Prote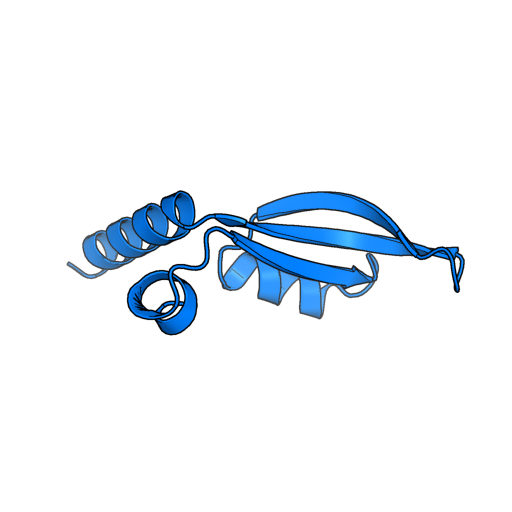in AF-A0A6P0TL18-F1 (afdb_monomer)

Sequence (70 aa):
MRKGFSELEIGQVAASGLLENKASIRVMEKVGLKFERNFVYSEFQQQGVKYSLSKDDFYLLEKERQNNQE

Secondary structure (DSSP, 8-state):
-HHHHHTS--SEEEEEEETT-HHHHHHHHHTTPEEEEEEEETTTTEEEEEEEEEHHHHHHHHHHHHHTT-

Radius of gyration: 14.15 Å; Cα contacts (8 Å, |Δi|>4): 87; chains: 1; bounding box: 48×15×31 Å

Solvent-accessible surface area (backbone atoms only — not comparable to full-atom values): 4092 Å² total; per-residue (Å²): 107,66,63,43,46,75,74,65,65,41,64,64,51,75,50,72,47,53,63,82,44,58,69,60,50,52,50,44,48,73,76,60,32,39,83,73,47,76,49,66,42,82,92,74,72,42,56,26,34,34,29,34,36,42,44,68,59,49,53,52,53,53,52,54,56,55,67,75,75,114

Foldseek 3Di:
DCCCVPPVVDFKDKDKDFPPPVVVVVVCVVVPWAWDDWDADPVPRTIMTMTMDGSVNVVVVVVVVVVVVD

Mean predicted aligned error: 4.12 Å

Nearest PDB structures (foldseek):
  2vzy-assembly1_D  TM=8.225E-01  e=6.451E-04  Mycobacterium tuberculosis H37Rv
  3f5b-assembly1_A  TM=8.370E-01  e=2.904E-02  Legionella pneumophila subsp. pneumophila str. Philadelphia 1
  3bln-assembly1_A-2  TM=8.493E-01  e=5.979E-02  Bacillus cereus ATCC 10987
  3fnc-assembly1_B  TM=8.854E-01  e=8.301E-02  Listeria innocua Clip11262
  8y0x-assembly1_CB  TM=4.955E-01  e=1.700E+00  Homo sapiens

Structure (mmCIF, N/CA/C/O backbone):
data_AF-A0A6P0TL18-F1
#
_entry.id   AF-A0A6P0TL18-F1
#
loop_
_atom_site.group_PDB
_atom_site.id
_atom_site.type_symbol
_atom_site.label_atom_id
_atom_site.label_alt_id
_atom_site.label_comp_id
_atom_site.label_asym_id
_atom_site.label_entity_id
_atom_site.label_seq_id
_atom_site.pdbx_PDB_ins_code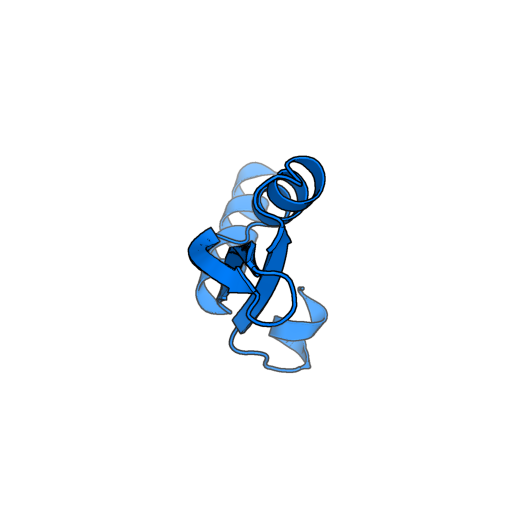
_atom_site.Cartn_x
_atom_site.Cartn_y
_atom_site.Cartn_z
_atom_site.occupancy
_atom_site.B_iso_or_equiv
_atom_site.auth_seq_id
_atom_site.auth_comp_id
_atom_site.auth_asym_id
_atom_site.auth_atom_id
_atom_site.pdbx_PDB_model_num
ATOM 1 N N . MET A 1 1 ? -6.044 -7.503 6.776 1.00 80.94 1 MET A N 1
ATOM 2 C CA . MET A 1 1 ? -5.826 -6.144 7.324 1.00 80.94 1 MET A CA 1
ATOM 3 C C . MET A 1 1 ? -6.632 -5.882 8.589 1.00 80.94 1 MET A C 1
ATOM 5 O O . MET A 1 1 ? -6.007 -5.496 9.563 1.00 80.94 1 MET A O 1
ATOM 9 N N . ARG A 1 2 ? -7.943 -6.187 8.638 1.00 86.38 2 ARG A N 1
ATOM 10 C CA . ARG A 1 2 ? -8.781 -6.013 9.846 1.00 86.38 2 ARG A CA 1
ATOM 11 C C . ARG A 1 2 ? -8.144 -6.544 11.139 1.00 86.38 2 ARG A C 1
ATOM 13 O O . ARG A 1 2 ? -7.936 -5.763 12.051 1.00 86.38 2 ARG A O 1
ATOM 20 N N . LYS A 1 3 ? -7.719 -7.814 11.179 1.00 88.88 3 LYS A N 1
ATOM 21 C CA . LYS A 1 3 ? -7.014 -8.386 12.345 1.00 88.88 3 LYS A CA 1
ATOM 22 C C . LYS A 1 3 ? -5.794 -7.557 12.782 1.00 88.88 3 LYS A C 1
ATOM 24 O O . LYS A 1 3 ? -5.612 -7.292 13.960 1.00 88.88 3 LYS A O 1
ATOM 29 N N . GLY A 1 4 ? -4.978 -7.105 11.827 1.00 91.00 4 GLY A N 1
ATOM 30 C CA . GLY A 1 4 ? -3.795 -6.289 12.116 1.00 91.00 4 GLY A CA 1
ATOM 31 C C . GLY A 1 4 ? -4.142 -4.944 12.757 1.00 91.00 4 GLY A C 1
ATOM 32 O O . GLY A 1 4 ? -3.565 -4.586 13.775 1.00 91.00 4 GLY A O 1
ATOM 33 N N . PHE A 1 5 ? -5.110 -4.221 12.194 1.00 92.00 5 PHE A N 1
ATOM 34 C CA . PHE A 1 5 ? -5.500 -2.900 12.697 1.00 92.00 5 PHE A CA 1
ATOM 35 C C . PHE A 1 5 ? -6.343 -2.958 13.981 1.00 92.00 5 PHE A C 1
ATOM 37 O O . PHE A 1 5 ? -6.177 -2.107 14.855 1.00 92.00 5 PHE A O 1
ATOM 44 N N . SER A 1 6 ? -7.239 -3.943 14.094 1.00 88.06 6 SER A N 1
ATOM 45 C CA . SER A 1 6 ? -8.218 -4.049 15.183 1.00 88.06 6 SER A CA 1
ATOM 46 C C . SER A 1 6 ? -7.720 -4.831 16.397 1.00 88.06 6 SER A C 1
ATOM 48 O O . SER A 1 6 ? -8.107 -4.489 17.505 1.00 88.06 6 SER A O 1
ATOM 50 N N . GLU A 1 7 ? -6.896 -5.866 16.206 1.00 92.12 7 GLU A N 1
ATOM 51 C CA . GLU A 1 7 ? -6.453 -6.743 17.305 1.00 92.12 7 GLU A CA 1
ATOM 52 C C . GLU A 1 7 ? -4.969 -6.564 17.636 1.00 92.12 7 GLU A C 1
ATOM 54 O O . GLU A 1 7 ? -4.587 -6.650 18.796 1.00 92.12 7 GLU A O 1
ATOM 59 N N . LEU A 1 8 ? -4.126 -6.324 16.627 1.00 93.44 8 LEU A N 1
ATOM 60 C CA . LEU A 1 8 ? -2.670 -6.207 16.803 1.00 93.44 8 LEU A CA 1
ATOM 61 C C . LEU A 1 8 ? -2.183 -4.753 16.888 1.00 93.44 8 LEU A C 1
ATOM 63 O O . LEU A 1 8 ? -0.980 -4.516 16.898 1.00 93.44 8 LEU A O 1
ATOM 67 N N . GLU A 1 9 ? -3.110 -3.79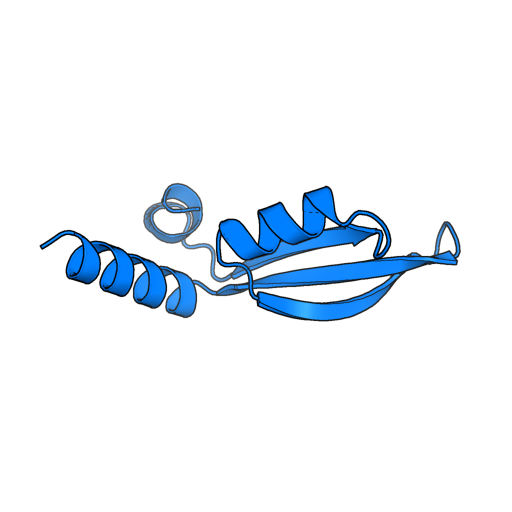1 16.890 1.00 91.44 9 GLU A N 1
ATOM 68 C CA . GLU A 1 9 ? -2.847 -2.350 17.003 1.00 91.44 9 GLU A CA 1
ATOM 69 C C . GLU A 1 9 ? -1.805 -1.797 16.013 1.00 91.44 9 GLU A C 1
ATOM 71 O O . GLU A 1 9 ? -1.137 -0.798 16.275 1.00 91.44 9 GLU A O 1
ATOM 76 N N . ILE A 1 10 ? -1.689 -2.411 14.834 1.00 95.44 10 ILE A N 1
ATOM 77 C CA . ILE A 1 10 ? -0.744 -1.975 13.804 1.00 95.44 10 ILE A CA 1
ATOM 78 C C . ILE A 1 10 ? -1.094 -0.552 13.349 1.00 95.44 10 ILE A C 1
ATOM 80 O O . ILE A 1 10 ? -2.230 -0.280 12.976 1.00 95.44 10 ILE A O 1
ATOM 84 N N . GLY A 1 11 ? -0.120 0.363 13.348 1.00 95.56 11 GLY A N 1
ATOM 85 C CA . GLY A 1 11 ? -0.333 1.745 12.895 1.00 95.56 11 GLY A CA 1
ATOM 86 C C . GLY A 1 11 ? -0.368 1.897 11.370 1.00 95.56 11 GLY A C 1
ATOM 87 O O . GLY A 1 11 ? -1.093 2.738 10.838 1.00 95.56 11 GLY A O 1
ATOM 88 N N . GLN A 1 12 ? 0.393 1.066 10.652 1.00 95.62 12 GLN A N 1
ATOM 89 C CA . GLN A 1 12 ? 0.504 1.113 9.196 1.00 95.62 12 GLN A CA 1
ATOM 90 C C . GLN A 1 12 ? 0.865 -0.260 8.622 1.00 95.62 12 GLN A C 1
ATOM 92 O O . GLN A 1 12 ? 1.693 -0.981 9.175 1.00 95.62 12 GLN A O 1
ATOM 97 N N . VAL A 1 13 ? 0.283 -0.590 7.471 1.00 95.38 13 VAL A N 1
ATOM 98 C CA . VAL A 1 13 ? 0.704 -1.711 6.624 1.00 95.38 13 VAL A CA 1
ATOM 99 C C . VAL A 1 13 ? 1.345 -1.141 5.366 1.00 95.38 13 VAL A C 1
ATOM 101 O O . VAL A 1 13 ? 0.798 -0.225 4.757 1.00 95.38 13 VAL A O 1
ATOM 104 N N . ALA A 1 14 ? 2.490 -1.683 4.963 1.00 96.00 14 ALA A N 1
ATOM 105 C CA . ALA A 1 14 ? 3.162 -1.307 3.726 1.00 96.00 14 ALA A CA 1
ATOM 106 C C . ALA A 1 14 ? 3.432 -2.538 2.862 1.00 96.00 14 ALA A C 1
ATOM 108 O O . ALA A 1 14 ? 3.706 -3.625 3.370 1.00 96.00 14 ALA A O 1
ATOM 109 N N . ALA A 1 15 ? 3.374 -2.343 1.551 1.00 96.81 15 ALA A N 1
ATOM 110 C CA . ALA A 1 15 ? 3.761 -3.326 0.555 1.00 96.81 15 ALA A CA 1
ATOM 111 C C . ALA A 1 15 ? 4.702 -2.672 -0.455 1.00 96.81 15 ALA A C 1
ATOM 113 O O . ALA A 1 15 ? 4.610 -1.477 -0.742 1.00 96.81 15 ALA A O 1
ATOM 114 N N . SER A 1 16 ? 5.616 -3.466 -0.997 1.00 96.06 16 SER A N 1
ATOM 115 C CA . SER A 1 16 ? 6.459 -3.042 -2.104 1.00 96.06 16 SER A CA 1
ATOM 116 C C . SER A 1 16 ? 6.538 -4.128 -3.161 1.00 96.06 16 SER A C 1
ATOM 118 O O . SER A 1 16 ? 6.281 -5.300 -2.884 1.00 96.06 16 SER A O 1
ATOM 120 N N . GLY A 1 17 ? 6.848 -3.728 -4.384 1.00 95.12 17 GLY A N 1
ATOM 121 C CA . GLY A 1 17 ? 7.036 -4.645 -5.495 1.00 95.12 17 GLY A CA 1
ATOM 122 C C . GLY A 1 17 ? 7.779 -3.976 -6.637 1.00 95.12 17 GLY A C 1
ATOM 123 O O . GLY A 1 17 ? 8.024 -2.770 -6.609 1.00 95.12 17 GLY A O 1
ATOM 124 N N . LEU A 1 18 ? 8.129 -4.761 -7.651 1.00 96.56 18 LEU A N 1
ATOM 125 C CA . LEU A 1 18 ? 8.753 -4.240 -8.863 1.00 96.56 18 LEU A CA 1
ATOM 126 C C . LEU A 1 18 ? 7.781 -3.329 -9.620 1.00 96.56 18 LEU A C 1
ATOM 128 O O . LEU A 1 18 ? 6.607 -3.663 -9.788 1.00 96.56 18 LEU A O 1
ATOM 132 N N . LEU A 1 19 ? 8.288 -2.205 -10.126 1.00 96.38 19 LEU A N 1
ATOM 133 C CA . LEU A 1 19 ? 7.519 -1.205 -10.873 1.00 96.38 19 LEU A CA 1
ATOM 134 C C . LEU A 1 19 ? 6.849 -1.786 -12.133 1.00 96.38 19 LEU A C 1
ATOM 136 O O . LEU A 1 19 ? 5.778 -1.330 -12.553 1.00 96.38 19 LEU A O 1
ATOM 140 N N . GLU A 1 20 ? 7.468 -2.799 -12.736 1.00 96.19 20 GLU A N 1
ATOM 141 C CA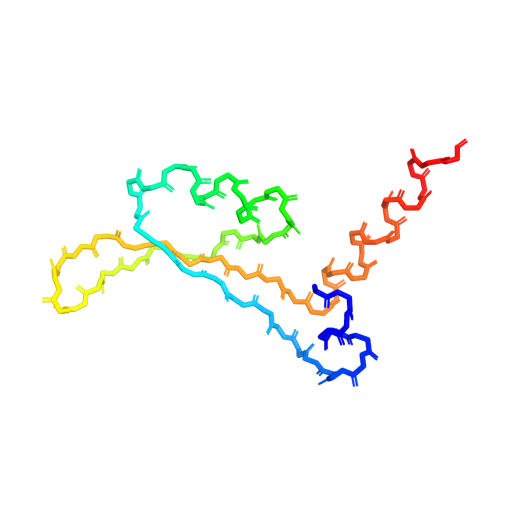 . GLU A 1 20 ? 6.950 -3.517 -13.904 1.00 96.19 20 GLU A CA 1
ATOM 142 C C . GLU A 1 20 ? 5.826 -4.507 -13.563 1.00 96.19 20 GLU A C 1
ATOM 144 O O . GLU A 1 20 ? 5.009 -4.831 -14.426 1.00 96.19 20 GLU A O 1
ATOM 149 N N . ASN A 1 21 ? 5.704 -4.936 -12.301 1.00 96.62 21 ASN A N 1
ATOM 150 C CA . ASN A 1 21 ? 4.694 -5.905 -11.889 1.00 96.62 21 ASN A CA 1
ATOM 151 C C . ASN A 1 21 ? 3.328 -5.234 -11.676 1.00 96.62 21 ASN A C 1
ATOM 153 O O . ASN A 1 21 ? 2.866 -4.993 -10.556 1.00 96.62 21 ASN A O 1
ATOM 157 N N . LYS A 1 22 ? 2.650 -4.954 -12.793 1.00 96.31 22 LYS A N 1
ATOM 158 C CA . LYS A 1 22 ? 1.324 -4.320 -12.803 1.00 96.31 22 LYS A CA 1
ATOM 159 C C . LYS A 1 22 ? 0.254 -5.159 -12.108 1.00 96.31 22 LYS A C 1
ATOM 161 O O . LYS A 1 22 ? -0.697 -4.591 -11.581 1.00 96.31 22 LYS A O 1
ATOM 166 N N . ALA A 1 23 ? 0.398 -6.485 -12.077 1.00 96.81 23 ALA A N 1
ATOM 167 C CA . ALA A 1 23 ? -0.541 -7.359 -11.381 1.00 96.81 23 ALA A CA 1
ATOM 168 C C . ALA A 1 23 ? -0.495 -7.125 -9.863 1.00 96.81 23 ALA A C 1
ATOM 170 O O . ALA A 1 23 ? -1.534 -6.872 -9.255 1.00 96.81 23 ALA A O 1
ATOM 171 N N . SER A 1 24 ? 0.702 -7.117 -9.270 1.00 95.56 24 SER A N 1
ATOM 172 C CA . SER A 1 24 ? 0.879 -6.820 -7.844 1.00 95.56 24 SER A CA 1
ATOM 173 C C . SER A 1 24 ? 0.419 -5.409 -7.492 1.00 95.56 24 SER A C 1
ATOM 175 O O . SER A 1 24 ? -0.268 -5.229 -6.491 1.00 95.56 24 SER A O 1
ATOM 177 N N . ILE A 1 25 ? 0.731 -4.420 -8.336 1.00 97.75 25 ILE A N 1
ATOM 178 C CA . ILE A 1 25 ? 0.286 -3.031 -8.145 1.00 97.75 25 ILE A CA 1
ATOM 179 C C . ILE A 1 25 ? -1.243 -2.947 -8.076 1.00 97.75 25 ILE A C 1
ATOM 181 O O . ILE A 1 25 ? -1.784 -2.405 -7.115 1.00 97.75 25 ILE A O 1
ATOM 185 N N . ARG A 1 26 ? -1.950 -3.577 -9.024 1.00 97.62 26 ARG A N 1
ATOM 186 C CA . ARG A 1 26 ? -3.421 -3.610 -9.021 1.00 97.62 26 ARG A CA 1
ATOM 187 C C . ARG A 1 26 ? -3.986 -4.252 -7.758 1.00 97.62 26 ARG A C 1
ATOM 189 O O . ARG A 1 26 ? -5.032 -3.828 -7.280 1.00 97.62 26 ARG A O 1
ATOM 196 N N . VAL A 1 27 ? -3.328 -5.279 -7.216 1.00 96.88 27 VAL A N 1
ATOM 197 C CA . VAL A 1 27 ? -3.750 -5.894 -5.949 1.00 96.88 27 VAL A CA 1
ATOM 198 C C . VAL A 1 27 ? -3.574 -4.912 -4.794 1.00 96.88 27 VAL A C 1
ATOM 200 O O . VAL A 1 27 ? -4.517 -4.757 -4.022 1.00 96.88 27 VAL A O 1
ATOM 203 N N . MET A 1 28 ? -2.424 -4.232 -4.694 1.00 97.06 28 MET A N 1
ATOM 204 C CA . MET A 1 28 ? -2.165 -3.226 -3.652 1.00 97.06 28 MET A CA 1
ATOM 205 C C . MET A 1 28 ? -3.227 -2.120 -3.671 1.00 97.06 28 MET A C 1
ATOM 207 O O . MET A 1 28 ? -3.816 -1.817 -2.634 1.00 97.06 28 MET A O 1
ATOM 211 N N . GLU A 1 29 ? -3.536 -1.593 -4.855 1.00 96.19 29 GLU A N 1
ATOM 212 C CA . GLU A 1 29 ? -4.575 -0.577 -5.051 1.00 96.19 29 GLU A CA 1
ATOM 213 C C . GLU A 1 29 ? -5.966 -1.117 -4.696 1.00 96.19 29 GLU A C 1
ATOM 215 O O . GLU A 1 29 ? -6.708 -0.488 -3.944 1.00 96.19 29 GLU A O 1
ATOM 220 N N . LYS A 1 30 ? -6.311 -2.326 -5.159 1.00 94.50 30 LYS A N 1
ATOM 221 C CA . LYS A 1 30 ? -7.620 -2.951 -4.906 1.00 94.50 30 LYS A CA 1
ATOM 222 C C . LYS A 1 30 ? -7.898 -3.165 -3.421 1.00 94.50 30 LYS A C 1
ATOM 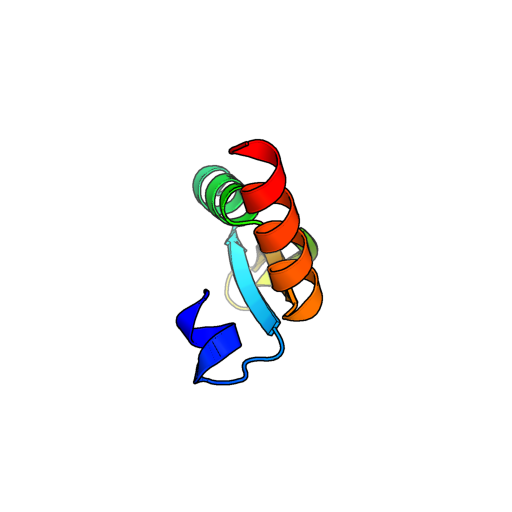224 O O . LYS A 1 30 ? -9.046 -3.062 -2.991 1.00 94.50 30 LYS A O 1
ATOM 229 N N . VAL A 1 31 ? -6.876 -3.489 -2.630 1.00 91.94 31 VAL A N 1
ATOM 230 C CA . VAL A 1 31 ? -7.048 -3.667 -1.181 1.00 91.94 31 VAL A CA 1
ATOM 231 C C . VAL A 1 31 ? -7.029 -2.340 -0.411 1.00 91.94 31 VAL A C 1
ATOM 233 O O . VAL A 1 31 ? -7.274 -2.348 0.795 1.00 91.94 31 VAL A O 1
ATOM 236 N N . GLY A 1 32 ? -6.809 -1.215 -1.097 1.00 93.88 32 GLY A N 1
ATOM 237 C CA . GLY A 1 32 ? -6.893 0.137 -0.549 1.00 93.88 32 GLY A CA 1
ATOM 238 C C . GLY A 1 32 ? -5.559 0.748 -0.128 1.00 93.88 32 GLY A C 1
ATOM 239 O O . GLY A 1 32 ? -5.571 1.811 0.483 1.00 93.88 32 GLY A O 1
ATOM 240 N N . LEU A 1 33 ? -4.415 0.118 -0.426 1.00 96.62 33 LEU A N 1
ATOM 241 C CA . LEU A 1 33 ? -3.133 0.778 -0.183 1.00 96.62 33 LEU A CA 1
ATOM 242 C C . LEU A 1 33 ? -2.951 1.935 -1.175 1.00 96.62 33 LEU A C 1
ATOM 244 O O . LEU A 1 33 ? -3.288 1.829 -2.355 1.00 96.62 33 LEU A O 1
ATOM 248 N N . LYS A 1 34 ? -2.356 3.023 -0.695 1.00 96.75 34 LYS A N 1
ATOM 249 C CA . LYS A 1 34 ? -2.069 4.233 -1.464 1.00 96.75 34 LYS A CA 1
ATOM 250 C C . LYS A 1 34 ? -0.605 4.253 -1.880 1.00 96.75 34 LYS A C 1
ATOM 252 O O . LYS A 1 34 ? 0.262 3.815 -1.125 1.00 96.75 34 LYS A O 1
ATOM 257 N N . PHE A 1 35 ? -0.333 4.754 -3.081 1.00 97.38 35 PHE A N 1
ATOM 258 C CA . PHE A 1 35 ? 1.033 4.945 -3.558 1.00 97.38 35 PHE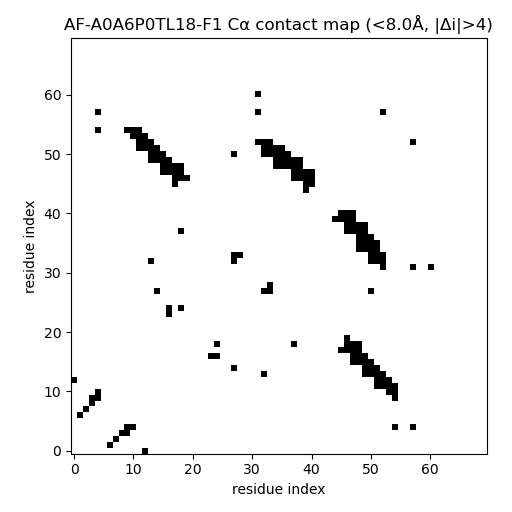 A CA 1
ATOM 259 C C . PHE A 1 35 ? 1.778 5.929 -2.651 1.00 97.38 35 PHE A C 1
ATOM 261 O O . PHE A 1 35 ? 1.254 6.991 -2.321 1.00 97.38 35 PHE A O 1
ATOM 268 N N . GLU A 1 36 ? 3.005 5.580 -2.274 1.00 97.44 36 GLU A N 1
ATOM 269 C CA . GLU A 1 36 ? 3.865 6.428 -1.450 1.00 97.44 36 GLU A CA 1
ATOM 270 C C . GLU A 1 36 ? 5.030 6.981 -2.274 1.00 97.44 36 GLU A C 1
ATOM 272 O O . GLU A 1 36 ? 5.231 8.193 -2.329 1.00 97.44 36 GLU A O 1
ATOM 277 N N . ARG A 1 37 ? 5.815 6.100 -2.912 1.00 97.31 37 ARG A N 1
ATOM 278 C CA . ARG A 1 37 ? 6.986 6.496 -3.708 1.00 97.31 37 ARG A CA 1
ATOM 279 C C . ARG A 1 37 ? 7.516 5.383 -4.607 1.00 97.31 37 ARG A C 1
ATOM 281 O O . ARG A 1 37 ? 7.323 4.198 -4.329 1.00 97.31 37 ARG A O 1
ATOM 288 N N . ASN A 1 38 ? 8.300 5.786 -5.605 1.00 97.44 38 ASN A N 1
ATOM 289 C CA . ASN A 1 38 ? 9.225 4.906 -6.318 1.00 97.44 38 ASN A CA 1
ATOM 290 C C . ASN A 1 38 ? 10.566 4.839 -5.575 1.00 97.44 38 ASN A C 1
ATOM 292 O O . ASN A 1 38 ? 10.941 5.775 -4.866 1.00 97.44 38 ASN A O 1
ATOM 296 N N . PHE A 1 39 ? 11.294 3.742 -5.740 1.00 96.19 39 PHE A N 1
ATOM 297 C CA . PHE A 1 39 ? 12.647 3.581 -5.212 1.00 96.19 39 PHE A CA 1
ATOM 298 C C . PHE A 1 39 ? 13.449 2.599 -6.071 1.00 96.19 39 PHE A C 1
ATOM 300 O O . PHE A 1 39 ? 12.904 1.971 -6.972 1.00 96.19 3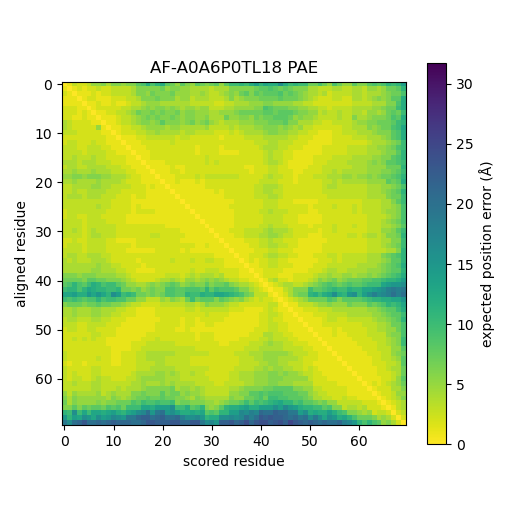9 PHE A O 1
ATOM 307 N N . VAL A 1 40 ? 14.743 2.454 -5.789 1.00 96.06 40 VAL A N 1
ATOM 308 C CA . VAL A 1 40 ? 15.610 1.477 -6.460 1.00 96.06 40 VAL A CA 1
ATOM 309 C C . VAL A 1 40 ? 16.040 0.425 -5.447 1.00 96.06 40 VAL A C 1
ATOM 311 O O . VAL A 1 40 ? 16.562 0.771 -4.388 1.00 96.06 40 VAL A O 1
ATOM 314 N N . TYR A 1 41 ? 15.821 -0.853 -5.755 1.00 90.69 41 TYR A N 1
ATOM 315 C CA . TYR A 1 41 ? 16.390 -1.955 -4.984 1.00 90.69 41 TYR A CA 1
ATOM 316 C C . TYR A 1 41 ? 17.901 -1.986 -5.223 1.00 90.69 41 TYR A C 1
ATOM 318 O O . TYR A 1 41 ? 18.346 -2.237 -6.342 1.00 90.69 41 TYR A O 1
ATOM 326 N N . SER A 1 42 ? 18.690 -1.725 -4.179 1.00 89.62 42 SER A N 1
ATOM 327 C CA . SER A 1 42 ? 20.151 -1.595 -4.271 1.00 89.62 42 SER A CA 1
ATOM 328 C C . SER A 1 42 ? 20.837 -2.854 -4.807 1.00 89.62 42 SER A C 1
ATOM 330 O O . SER A 1 42 ? 21.778 -2.740 -5.588 1.00 89.62 42 SER A O 1
ATOM 332 N N . GLU A 1 43 ? 20.339 -4.034 -4.430 1.00 87.38 43 GLU A N 1
ATOM 333 C CA . GLU A 1 43 ? 20.928 -5.335 -4.776 1.00 87.38 43 GLU A CA 1
ATOM 334 C C . GLU A 1 43 ? 20.854 -5.658 -6.275 1.00 87.38 43 GLU A C 1
ATOM 336 O O . GLU A 1 43 ? 21.784 -6.242 -6.823 1.00 87.38 43 GLU A O 1
ATOM 341 N N . PHE A 1 44 ? 19.779 -5.240 -6.951 1.00 86.31 44 PHE A N 1
ATOM 342 C CA . PHE A 1 44 ? 19.506 -5.618 -8.346 1.00 86.31 44 PHE A CA 1
ATOM 343 C C . PHE A 1 44 ? 19.348 -4.418 -9.287 1.00 86.31 44 PHE A C 1
ATOM 345 O O . PHE A 1 44 ? 19.068 -4.600 -10.468 1.00 86.31 44 PHE A O 1
ATOM 352 N N . GLN A 1 45 ? 19.493 -3.189 -8.773 1.00 92.69 45 GLN A N 1
ATOM 353 C CA . GLN A 1 45 ? 19.270 -1.932 -9.504 1.00 92.69 45 GLN A CA 1
ATOM 354 C C . GLN A 1 45 ? 17.887 -1.854 -10.183 1.00 92.69 45 GLN A C 1
ATOM 356 O O . GLN A 1 45 ? 17.693 -1.153 -11.176 1.00 92.69 45 GLN A O 1
ATOM 361 N N . GLN A 1 46 ? 16.901 -2.571 -9.638 1.00 94.38 46 GLN A N 1
ATOM 362 C CA . GLN A 1 46 ? 15.545 -2.620 -10.174 1.00 94.38 46 GLN A CA 1
ATOM 363 C C . GLN A 1 46 ? 14.667 -1.529 -9.564 1.00 94.38 46 GLN A C 1
ATOM 365 O O . GLN A 1 46 ? 14.740 -1.241 -8.368 1.00 94.38 46 GLN A O 1
ATOM 370 N N . GLN A 1 47 ? 13.794 -0.949 -10.387 1.00 97.19 47 GLN A N 1
ATOM 371 C CA . GLN A 1 47 ? 12.815 0.038 -9.942 1.00 97.19 47 GLN A CA 1
ATOM 372 C C . GLN A 1 47 ? 11.700 -0.652 -9.149 1.00 97.19 47 GLN A C 1
ATOM 374 O O . GLN A 1 47 ? 11.032 -1.563 -9.643 1.00 97.19 47 GLN A O 1
ATOM 379 N N . GLY A 1 48 ? 11.492 -0.194 -7.922 1.00 96.81 48 GLY A N 1
ATOM 380 C CA . GLY A 1 48 ? 10.441 -0.622 -7.015 1.00 96.81 48 GLY A CA 1
ATOM 381 C C . GLY A 1 48 ? 9.410 0.475 -6.772 1.00 96.81 48 GLY A C 1
ATOM 382 O O . GLY A 1 48 ? 9.669 1.666 -6.951 1.00 96.81 48 GLY A O 1
ATOM 383 N N . VAL A 1 49 ? 8.232 0.058 -6.325 1.00 97.62 49 VAL A N 1
ATOM 384 C CA . VAL A 1 49 ? 7.156 0.929 -5.848 1.00 97.62 49 VAL A CA 1
ATOM 385 C C . VAL A 1 49 ? 6.810 0.565 -4.420 1.00 97.62 49 VAL A C 1
ATOM 387 O O . VAL A 1 49 ? 6.819 -0.613 -4.058 1.00 97.62 4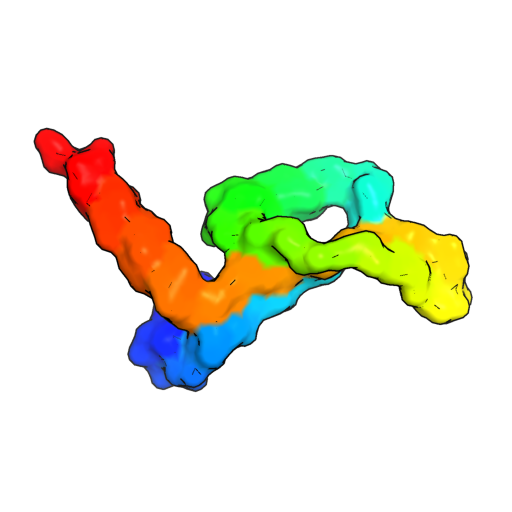9 VAL A O 1
ATOM 390 N N . LYS A 1 50 ? 6.504 1.569 -3.601 1.00 97.75 50 LYS A N 1
ATOM 391 C CA . LYS A 1 50 ? 6.008 1.392 -2.240 1.00 97.75 50 LYS A CA 1
ATOM 392 C C . LYS A 1 50 ? 4.592 1.935 -2.143 1.00 97.75 50 LYS A C 1
ATOM 394 O O . LYS A 1 50 ? 4.318 3.052 -2.578 1.00 97.75 50 LYS A O 1
ATOM 399 N N . TYR A 1 51 ? 3.733 1.137 -1.529 1.00 98.31 51 TYR A N 1
ATOM 400 C CA . TYR A 1 51 ? 2.362 1.470 -1.194 1.00 98.31 51 TYR A CA 1
ATOM 401 C C . TYR A 1 51 ? 2.146 1.271 0.309 1.00 98.31 51 TYR A C 1
ATOM 403 O O . TYR A 1 51 ? 2.769 0.396 0.918 1.00 98.31 51 TYR A O 1
ATOM 411 N N . SER A 1 52 ? 1.261 2.052 0.920 1.00 97.75 52 SER A N 1
ATOM 412 C CA . SER A 1 52 ? 0.940 1.923 2.342 1.00 97.75 52 SER A CA 1
ATOM 413 C C . SER A 1 52 ? -0.518 2.253 2.660 1.00 97.75 52 SER A C 1
ATOM 415 O O . SER A 1 52 ? -1.219 2.898 1.884 1.00 97.75 52 SER A O 1
ATOM 417 N N . LEU A 1 53 ? -0.995 1.745 3.795 1.00 96.94 53 LEU A N 1
ATOM 418 C CA . LEU A 1 53 ? -2.306 2.037 4.363 1.00 96.94 53 LEU A CA 1
ATOM 419 C C . LEU A 1 53 ? -2.146 2.277 5.865 1.00 96.94 53 LEU A C 1
ATOM 421 O O . LEU A 1 53 ? -1.634 1.408 6.577 1.00 96.94 53 LEU A O 1
ATOM 425 N N . SER A 1 54 ? -2.561 3.451 6.340 1.00 96.38 54 SER A N 1
ATOM 426 C CA . SER A 1 54 ? -2.593 3.763 7.770 1.00 96.38 54 SER A CA 1
ATOM 427 C C . SER A 1 54 ? -3.838 3.175 8.435 1.00 96.38 54 SER A C 1
ATOM 429 O O . SER A 1 54 ? -4.831 2.858 7.775 1.00 96.38 54 SER A O 1
ATOM 431 N N . LYS A 1 55 ? -3.790 3.049 9.762 1.00 95.00 55 LYS A N 1
ATOM 432 C CA . LYS A 1 55 ? -4.941 2.644 10.574 1.00 95.00 55 LYS A CA 1
ATOM 433 C C . LYS A 1 55 ? -6.146 3.572 10.361 1.00 95.00 55 LYS A C 1
ATOM 435 O O . LYS A 1 55 ? -7.261 3.084 10.194 1.00 95.00 55 LYS A O 1
ATOM 440 N N . ASP A 1 56 ? -5.913 4.880 10.293 1.00 94.19 56 ASP A N 1
ATOM 441 C CA . ASP A 1 56 ? -6.971 5.881 10.104 1.00 94.19 56 ASP A CA 1
ATOM 442 C C . ASP A 1 56 ? -7.629 5.765 8.725 1.00 94.19 56 ASP A C 1
ATOM 444 O O . ASP A 1 56 ? -8.855 5.709 8.618 1.00 94.19 56 ASP A O 1
ATOM 448 N N . ASP A 1 57 ? -6.818 5.634 7.670 1.00 94.06 57 ASP A N 1
ATOM 449 C CA . ASP A 1 57 ? -7.318 5.429 6.309 1.00 94.06 57 ASP A CA 1
ATOM 450 C C . ASP A 1 57 ? -8.097 4.112 6.190 1.00 94.06 57 ASP A C 1
ATOM 452 O O . ASP A 1 57 ? -9.109 4.045 5.493 1.00 94.06 57 ASP A O 1
ATOM 456 N N . PHE A 1 58 ? -7.656 3.058 6.883 1.00 94.12 58 PHE A N 1
ATOM 457 C CA . PHE A 1 58 ? -8.369 1.785 6.909 1.00 94.12 58 PHE A CA 1
ATOM 458 C C . PHE A 1 58 ? -9.780 1.935 7.497 1.00 94.12 58 PHE A C 1
ATOM 460 O O . PHE A 1 58 ? -10.734 1.423 6.910 1.00 94.12 58 PHE A O 1
ATOM 467 N N . TYR A 1 59 ? -9.940 2.650 8.614 1.00 92.50 59 TYR A N 1
ATOM 468 C CA . TYR A 1 59 ? -11.264 2.871 9.205 1.00 92.50 59 TYR A CA 1
ATOM 469 C C . TYR A 1 59 ? -12.167 3.746 8.335 1.00 92.50 59 TYR A C 1
ATOM 471 O O . TYR A 1 59 ? -13.369 3.483 8.264 1.00 92.50 59 TYR A O 1
ATOM 479 N N . LEU A 1 60 ? -11.605 4.744 7.646 1.00 92.81 60 LEU A N 1
ATOM 480 C CA . LEU A 1 60 ? -12.359 5.554 6.691 1.00 92.81 60 LEU A CA 1
ATOM 481 C C . LEU A 1 60 ? -12.915 4.687 5.550 1.00 92.81 60 LEU A C 1
ATOM 483 O O . LEU A 1 60 ? -14.114 4.722 5.283 1.00 92.81 60 LEU A O 1
ATOM 487 N N . LEU A 1 61 ? -12.069 3.839 4.954 1.00 90.81 61 LEU A N 1
ATOM 488 C CA . LEU A 1 61 ? -12.467 2.918 3.884 1.00 90.81 61 LEU A CA 1
ATOM 489 C C . LEU A 1 61 ? -13.527 1.905 4.339 1.00 90.81 61 LEU A C 1
ATOM 491 O O . LEU A 1 61 ? -14.446 1.590 3.585 1.00 90.81 61 LEU A O 1
ATOM 495 N N . GLU A 1 62 ? -13.419 1.368 5.557 1.00 90.75 62 GLU A N 1
ATOM 496 C CA . GLU A 1 62 ? -14.428 0.440 6.085 1.00 90.75 62 GLU A CA 1
ATOM 497 C C . GLU A 1 62 ? -15.778 1.134 6.306 1.00 90.75 62 GLU A C 1
ATOM 499 O O . GLU A 1 62 ? -16.814 0.544 5.999 1.00 90.75 62 GLU A O 1
ATOM 504 N N . LYS A 1 63 ? -15.777 2.393 6.764 1.00 90.56 63 LYS A N 1
ATOM 505 C CA . LYS A 1 63 ? -17.000 3.192 6.914 1.00 90.56 63 LYS A CA 1
ATOM 506 C C . LYS A 1 63 ? -17.672 3.456 5.563 1.00 90.56 63 LYS A C 1
ATOM 508 O O . LYS A 1 63 ? -18.880 3.289 5.434 1.00 90.56 63 LYS A O 1
ATOM 513 N N . GLU A 1 64 ? -16.902 3.819 4.540 1.00 90.31 64 GLU A N 1
ATOM 514 C CA . GLU A 1 64 ? -17.424 4.025 3.180 1.00 90.31 64 GLU A CA 1
ATOM 515 C C . GLU A 1 64 ? -18.006 2.740 2.579 1.00 90.31 64 GLU A C 1
ATOM 517 O O . GLU A 1 64 ? -19.053 2.767 1.934 1.00 90.31 64 GLU A O 1
ATOM 522 N N . ARG A 1 65 ? -17.358 1.591 2.812 1.00 87.19 65 ARG A N 1
ATOM 523 C CA . ARG A 1 65 ? -17.859 0.286 2.353 1.00 87.19 65 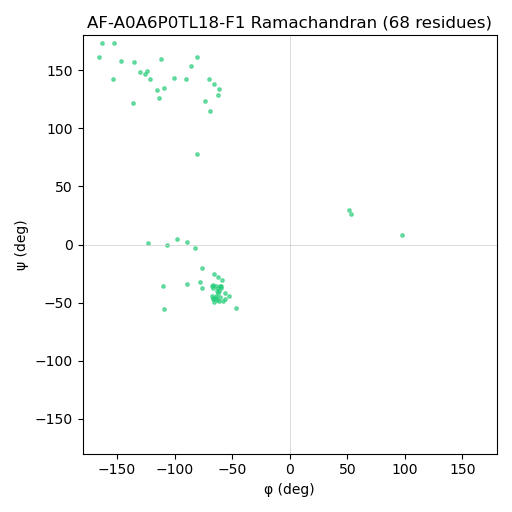ARG A CA 1
ATOM 524 C C . ARG A 1 65 ? -19.187 -0.095 2.995 1.00 87.19 65 ARG A C 1
ATOM 526 O O . ARG A 1 65 ? -20.001 -0.708 2.316 1.00 87.19 65 ARG A O 1
ATOM 533 N N . GLN A 1 66 ? -19.392 0.250 4.264 1.00 84.69 66 GLN A N 1
ATOM 534 C CA . GLN A 1 66 ? -20.656 0.010 4.963 1.00 84.69 66 GLN A CA 1
ATOM 535 C C . GLN A 1 66 ? -21.780 0.880 4.390 1.00 84.69 66 GLN A C 1
ATOM 537 O O . GLN A 1 66 ? -22.841 0.358 4.075 1.00 84.69 66 GLN A O 1
ATOM 542 N N . ASN A 1 67 ? -21.511 2.166 4.148 1.00 82.75 67 ASN A N 1
ATOM 543 C CA . ASN A 1 67 ? -22.503 3.100 3.603 1.00 82.75 67 ASN A CA 1
ATOM 544 C C . ASN A 1 67 ? -22.941 2.778 2.161 1.00 82.75 67 ASN A C 1
ATOM 546 O O . ASN A 1 67 ? -24.024 3.170 1.755 1.00 82.75 67 ASN A O 1
ATOM 550 N N . ASN A 1 68 ? -22.100 2.103 1.370 1.00 73.69 68 ASN A N 1
ATOM 551 C CA . ASN A 1 68 ? -22.404 1.742 -0.022 1.00 73.69 68 ASN A CA 1
ATOM 552 C C . ASN A 1 68 ? -23.114 0.379 -0.167 1.00 73.69 68 ASN A C 1
ATOM 554 O O . ASN A 1 68 ? -23.314 -0.086 -1.290 1.00 73.69 68 ASN A O 1
ATOM 558 N N . GLN A 1 69 ? -23.410 -0.302 0.944 1.00 64.50 69 GLN A N 1
ATOM 559 C CA . GLN A 1 69 ? -24.133 -1.581 0.975 1.00 64.50 69 GLN A CA 1
ATOM 560 C C . GLN A 1 69 ? -25.582 -1.444 1.483 1.00 64.50 69 GLN A C 1
ATOM 562 O O . GLN A 1 69 ? -26.290 -2.451 1.519 1.00 64.50 69 GLN A O 1
ATOM 567 N N . GLU A 1 70 ? -26.010 -0.227 1.839 1.00 52.25 70 GLU A N 1
ATOM 568 C CA . GLU A 1 70 ? -27.387 0.160 2.198 1.00 52.25 70 GLU A CA 1
ATOM 569 C C . GLU A 1 70 ? -28.090 0.862 1.026 1.00 52.25 70 GLU A C 1
ATOM 571 O O . GLU A 1 70 ? -29.309 0.629 0.858 1.00 52.25 70 GLU A O 1
#

pLDDT: mean 92.51, std 7.47, range [52.25, 98.31]